Protein AF-A0A939NT73-F1 (afdb_monomer_lite)

Structure (mmCIF, N/CA/C/O backbone):
data_AF-A0A939NT73-F1
#
_entry.id   AF-A0A939NT73-F1
#
loop_
_atom_site.group_PDB
_atom_site.id
_atom_site.type_symbol
_atom_site.label_atom_id
_atom_site.label_alt_id
_atom_site.label_comp_id
_atom_site.label_asym_id
_atom_site.label_entity_id
_atom_site.label_seq_id
_atom_site.pdbx_PDB_ins_code
_atom_site.Cartn_x
_atom_site.Cartn_y
_atom_site.Cartn_z
_atom_site.occupancy
_atom_site.B_iso_or_equiv
_atom_site.auth_seq_id
_atom_site.auth_comp_id
_atom_site.auth_asym_id
_atom_site.auth_atom_id
_atom_site.pdbx_PDB_model_num
ATOM 1 N N . MET A 1 1 ? 10.722 25.641 -11.941 1.00 41.91 1 MET A N 1
ATOM 2 C CA . MET A 1 1 ? 11.714 24.545 -11.923 1.00 41.91 1 MET A CA 1
ATOM 3 C C . MET A 1 1 ? 11.060 23.355 -11.246 1.00 41.91 1 MET A C 1
ATOM 5 O O . MET A 1 1 ? 10.700 23.499 -10.085 1.00 41.91 1 MET A O 1
ATOM 9 N N . LEU A 1 2 ? 10.826 22.241 -11.954 1.00 50.62 2 LEU A N 1
ATOM 10 C CA . LEU A 1 2 ? 10.362 21.012 -11.298 1.00 50.62 2 LEU A CA 1
ATOM 11 C C . LEU A 1 2 ? 11.459 20.567 -10.326 1.00 50.62 2 LEU A C 1
ATOM 13 O O . LEU A 1 2 ? 12.596 20.341 -10.741 1.00 50.62 2 LEU A O 1
ATOM 17 N N . GLN A 1 3 ? 11.136 20.526 -9.035 1.00 51.28 3 GLN A N 1
ATOM 18 C CA . GLN A 1 3 ? 12.054 20.030 -8.022 1.00 51.28 3 GLN A CA 1
ATOM 19 C C . GLN A 1 3 ? 12.369 18.561 -8.312 1.00 51.28 3 GLN A C 1
ATOM 21 O O . GLN A 1 3 ? 11.485 17.784 -8.667 1.00 51.28 3 GLN A O 1
ATOM 26 N N . LYS A 1 4 ? 13.652 18.208 -8.220 1.00 56.28 4 LYS A N 1
ATOM 27 C CA . LYS A 1 4 ? 14.146 16.840 -8.390 1.00 56.28 4 LYS A CA 1
ATOM 28 C C . LYS A 1 4 ? 13.360 15.933 -7.437 1.00 56.28 4 LYS A C 1
ATOM 30 O O . LYS A 1 4 ? 13.338 16.207 -6.238 1.00 56.28 4 LYS A O 1
ATOM 35 N N . PHE A 1 5 ? 12.721 14.885 -7.952 1.00 57.56 5 PHE A N 1
ATOM 36 C CA . PHE A 1 5 ? 12.140 13.853 -7.096 1.00 57.56 5 PHE A CA 1
ATOM 37 C C . PHE A 1 5 ? 13.264 13.293 -6.211 1.00 57.56 5 PHE A C 1
ATOM 39 O O . PHE A 1 5 ? 14.308 12.898 -6.725 1.00 57.56 5 PHE A O 1
ATOM 46 N N . MET A 1 6 ? 13.085 13.325 -4.886 1.00 64.88 6 MET A N 1
ATOM 47 C CA . MET A 1 6 ? 14.094 12.834 -3.931 1.00 64.88 6 MET A CA 1
ATOM 48 C C . MET A 1 6 ? 14.217 11.303 -3.924 1.00 64.88 6 MET A C 1
ATOM 50 O O . MET A 1 6 ? 15.037 10.760 -3.192 1.00 64.88 6 MET A O 1
ATOM 54 N N . CYS A 1 7 ? 13.405 10.619 -4.725 1.00 70.88 7 CYS A N 1
ATOM 55 C CA . CYS A 1 7 ? 13.335 9.172 -4.802 1.00 70.88 7 CYS A CA 1
ATOM 56 C C . CYS A 1 7 ? 14.226 8.652 -5.935 1.00 70.88 7 CYS A C 1
ATOM 58 O O . CYS A 1 7 ? 14.217 9.186 -7.049 1.00 70.88 7 CYS A O 1
ATOM 60 N N . SER A 1 8 ? 14.981 7.595 -5.657 1.00 85.69 8 SER A N 1
ATOM 61 C CA . SER A 1 8 ? 15.672 6.804 -6.670 1.00 85.69 8 SER A CA 1
ATOM 62 C C . SER A 1 8 ? 14.665 6.010 -7.503 1.00 85.69 8 SER A C 1
ATOM 64 O O . SER A 1 8 ? 13.607 5.612 -7.020 1.00 85.69 8 SER A O 1
ATOM 66 N N . MET A 1 9 ? 15.021 5.696 -8.750 1.00 86.81 9 MET A N 1
ATOM 67 C CA . MET A 1 9 ? 14.208 4.819 -9.605 1.00 86.81 9 MET A CA 1
ATOM 68 C C . MET A 1 9 ? 14.085 3.392 -9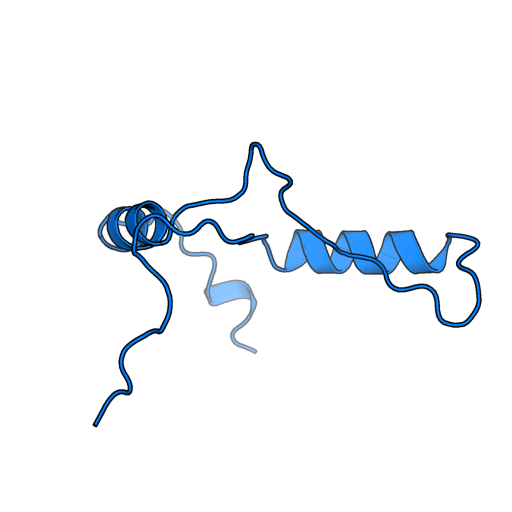.045 1.00 86.81 9 MET A C 1
ATOM 70 O O . MET A 1 9 ? 13.156 2.670 -9.407 1.00 86.81 9 MET A O 1
ATOM 74 N N . GLU A 1 10 ? 14.995 3.013 -8.146 1.00 89.25 10 GLU A N 1
ATOM 75 C CA . GLU A 1 10 ? 15.005 1.724 -7.452 1.00 89.25 10 GLU A CA 1
ATOM 76 C C . GLU A 1 10 ? 14.189 1.713 -6.153 1.00 89.25 10 GLU A C 1
ATOM 78 O O . GLU A 1 10 ? 13.948 0.632 -5.609 1.00 89.25 10 GLU A O 1
ATOM 83 N N . ASP A 1 11 ? 13.752 2.881 -5.669 1.00 89.38 11 ASP A N 1
ATOM 84 C CA . ASP A 1 11 ? 12.943 2.968 -4.456 1.00 89.38 11 ASP A CA 1
ATOM 85 C C . ASP A 1 11 ? 11.574 2.332 -4.700 1.00 89.38 11 ASP A C 1
ATOM 87 O O . ASP A 1 11 ? 10.969 2.493 -5.767 1.00 89.38 11 ASP A O 1
ATOM 91 N N . ARG A 1 12 ? 11.095 1.594 -3.694 1.00 89.50 12 ARG A N 1
ATOM 92 C CA . ARG A 1 12 ? 9.807 0.899 -3.728 1.00 89.50 12 ARG A CA 1
ATOM 93 C C . ARG A 1 12 ? 8.732 1.759 -3.084 1.00 89.50 12 ARG A C 1
ATOM 95 O O . ARG A 1 12 ? 8.959 2.354 -2.033 1.00 89.50 12 ARG A O 1
ATOM 102 N N . ILE A 1 13 ? 7.562 1.779 -3.704 1.00 89.81 13 ILE A N 1
ATOM 103 C CA . ILE A 1 13 ? 6.365 2.430 -3.185 1.00 89.81 13 ILE A CA 1
ATOM 104 C C . ILE A 1 13 ? 5.153 1.518 -3.317 1.00 89.81 13 ILE A C 1
ATOM 106 O O . ILE A 1 13 ? 5.064 0.690 -4.228 1.00 89.81 13 ILE A O 1
ATOM 110 N N . ASP A 1 14 ? 4.196 1.708 -2.419 1.00 90.81 14 ASP A N 1
ATOM 111 C CA . ASP A 1 14 ? 2.889 1.082 -2.532 1.00 90.81 14 ASP A CA 1
ATOM 112 C C . ASP A 1 14 ? 1.996 1.897 -3.459 1.00 90.81 14 ASP A C 1
ATOM 114 O O . ASP A 1 14 ? 1.622 3.033 -3.169 1.00 90.81 14 ASP A O 1
ATOM 118 N N . VAL A 1 15 ? 1.636 1.290 -4.588 1.00 89.19 15 VAL A N 1
ATOM 119 C CA . VAL A 1 15 ? 0.604 1.803 -5.486 1.00 89.19 15 VAL A CA 1
ATOM 120 C C . VAL A 1 15 ? -0.552 0.819 -5.457 1.00 89.19 15 VAL A C 1
ATOM 122 O O . VAL A 1 15 ? -0.502 -0.230 -6.096 1.00 89.19 15 VAL A O 1
ATOM 125 N N . ILE A 1 16 ? -1.593 1.162 -4.706 1.00 90.44 16 ILE A N 1
ATOM 126 C CA . ILE A 1 16 ? -2.804 0.350 -4.574 1.00 90.44 16 ILE A CA 1
ATOM 127 C C . ILE A 1 16 ? -3.972 0.966 -5.359 1.00 90.44 16 ILE A C 1
ATOM 129 O O . ILE A 1 16 ? -4.039 2.191 -5.494 1.00 90.44 16 ILE A O 1
ATOM 133 N N . PRO A 1 17 ? -4.912 0.158 -5.884 1.00 90.88 17 PRO A N 1
ATOM 134 C CA . PRO A 1 17 ? -6.145 0.676 -6.468 1.00 90.88 17 PRO A CA 1
ATOM 135 C C . PRO A 1 17 ? -6.979 1.452 -5.443 1.00 90.88 17 PRO A C 1
ATOM 137 O O . PRO A 1 17 ? -7.060 1.068 -4.277 1.00 90.88 17 PRO A O 1
ATOM 140 N N . VAL A 1 18 ? -7.647 2.514 -5.898 1.00 91.69 18 VAL A N 1
ATOM 141 C CA . VAL A 1 18 ? -8.506 3.340 -5.034 1.00 91.69 18 VAL A CA 1
ATOM 142 C C . VAL A 1 18 ? -9.662 2.539 -4.430 1.00 91.69 18 VAL A C 1
ATOM 144 O O . VAL A 1 18 ? -9.920 2.670 -3.238 1.00 91.69 18 VAL A O 1
ATOM 147 N N . ASP A 1 19 ? -10.282 1.647 -5.207 1.00 93.50 19 ASP A N 1
ATOM 148 C CA . ASP A 1 19 ? -11.383 0.800 -4.732 1.00 93.50 19 ASP A CA 1
ATOM 149 C C . ASP A 1 19 ? -10.921 -0.163 -3.630 1.00 93.50 19 ASP A C 1
ATOM 151 O O . ASP A 1 19 ? -11.590 -0.306 -2.614 1.00 93.50 19 ASP A O 1
ATOM 155 N N . TYR A 1 20 ? -9.720 -0.737 -3.767 1.00 93.94 20 TYR A N 1
ATOM 156 C CA . TYR A 1 20 ? -9.131 -1.580 -2.722 1.00 93.94 20 TYR A CA 1
ATOM 157 C C . TYR A 1 20 ? -8.911 -0.801 -1.416 1.00 93.94 20 TYR A C 1
ATOM 159 O O . TYR A 1 20 ? -9.175 -1.314 -0.330 1.00 93.94 20 TYR A O 1
ATOM 167 N N . CYS A 1 21 ? -8.458 0.453 -1.510 1.00 94.62 21 CYS A N 1
ATOM 168 C CA . CYS A 1 21 ? -8.321 1.317 -0.340 1.00 94.62 21 CYS A CA 1
ATOM 169 C C . CYS A 1 21 ? -9.686 1.611 0.307 1.00 94.62 21 CYS A C 1
ATOM 171 O O . CYS A 1 21 ? -9.813 1.538 1.529 1.00 94.62 21 CYS A O 1
ATOM 173 N N . ALA A 1 22 ? -10.718 1.886 -0.498 1.00 95.50 22 ALA A N 1
ATOM 174 C CA . ALA A 1 22 ? -12.075 2.115 -0.004 1.00 95.50 22 ALA A CA 1
ATOM 175 C C . ALA A 1 22 ? -12.640 0.884 0.725 1.00 95.50 22 ALA A C 1
ATOM 177 O O . ALA A 1 22 ? -13.166 1.018 1.831 1.00 95.50 22 ALA A O 1
ATOM 178 N N . ASP A 1 23 ? -12.464 -0.312 0.160 1.00 95.50 23 ASP A N 1
ATOM 179 C CA . ASP A 1 23 ? -12.888 -1.568 0.784 1.00 95.50 23 ASP A CA 1
ATOM 180 C C . ASP A 1 23 ? -12.173 -1.803 2.123 1.00 95.50 23 ASP A C 1
ATOM 182 O O . ASP A 1 23 ? -12.814 -2.118 3.128 1.00 95.50 23 ASP A O 1
ATOM 186 N N . ALA A 1 24 ? -10.855 -1.582 2.177 1.00 94.69 24 ALA A N 1
ATOM 187 C CA . ALA A 1 24 ? -10.083 -1.708 3.411 1.00 94.69 24 ALA A CA 1
ATOM 188 C C . ALA A 1 24 ? -10.562 -0.725 4.496 1.00 94.69 24 ALA A C 1
ATOM 190 O O . ALA A 1 24 ? -10.708 -1.112 5.656 1.00 94.69 24 ALA A O 1
ATOM 191 N N . LEU A 1 25 ? -10.877 0.522 4.130 1.00 94.94 25 LEU A N 1
ATOM 192 C CA . LEU A 1 25 ? -11.452 1.499 5.060 1.00 94.94 25 LEU A CA 1
ATOM 193 C C . LEU A 1 25 ? -12.808 1.037 5.608 1.00 94.94 25 LEU A C 1
ATOM 195 O O . LEU A 1 25 ? -13.038 1.133 6.813 1.00 94.94 25 LEU A O 1
ATOM 199 N N . LEU A 1 26 ? -13.684 0.487 4.762 1.00 95.69 26 LEU A N 1
ATOM 200 C CA . LEU A 1 26 ? -14.969 -0.067 5.201 1.00 95.69 26 LEU A CA 1
ATOM 201 C C . LEU A 1 26 ? -14.793 -1.256 6.156 1.00 95.69 26 LEU A C 1
ATOM 203 O O . LEU A 1 26 ? -15.528 -1.374 7.138 1.00 95.69 26 LEU A O 1
ATOM 207 N N . MET A 1 27 ? -13.806 -2.122 5.910 1.00 94.62 27 MET A N 1
ATOM 208 C CA . MET A 1 27 ? -13.486 -3.233 6.811 1.00 94.62 27 MET A CA 1
ATOM 209 C C . MET A 1 27 ? -13.022 -2.737 8.186 1.00 94.62 27 MET A C 1
ATOM 211 O O . MET A 1 27 ? -13.448 -3.294 9.201 1.00 94.62 27 MET A O 1
ATOM 215 N N . LEU A 1 28 ? -12.200 -1.682 8.229 1.00 94.75 28 LEU A N 1
ATOM 216 C CA . LEU A 1 28 ? -11.666 -1.108 9.470 1.00 94.75 28 LEU A CA 1
ATOM 217 C C . LEU A 1 28 ? -12.751 -0.535 10.388 1.00 94.75 28 LEU A C 1
ATOM 219 O O . LEU A 1 28 ? -12.598 -0.607 11.604 1.00 94.75 28 LEU A O 1
ATOM 223 N N . LEU A 1 29 ? -13.872 -0.051 9.843 1.00 93.06 29 LEU A N 1
ATOM 224 C CA . LEU A 1 29 ? -15.009 0.428 10.646 1.00 93.06 29 LEU A CA 1
ATOM 225 C C . LEU A 1 29 ? -15.604 -0.653 11.561 1.00 93.06 29 LEU A C 1
ATOM 227 O O . LEU A 1 29 ? -16.245 -0.326 12.557 1.00 93.06 29 LEU A O 1
ATOM 231 N N . ASN A 1 30 ? -15.403 -1.930 11.225 1.00 93.56 30 ASN A N 1
ATOM 232 C CA . ASN A 1 30 ? -15.908 -3.067 11.993 1.00 93.56 30 ASN A CA 1
ATOM 233 C C . ASN A 1 30 ? -14.836 -3.715 12.884 1.00 93.56 30 ASN A C 1
ATOM 235 O O . ASN A 1 30 ? -15.112 -4.730 13.524 1.00 93.56 30 ASN A O 1
ATOM 239 N N . GLN A 1 31 ? -13.616 -3.172 12.912 1.00 93.81 31 GLN A N 1
ATOM 240 C CA . GLN A 1 31 ? -12.525 -3.698 13.730 1.00 93.81 31 GLN A CA 1
ATOM 241 C C . GLN A 1 31 ? -12.452 -2.979 15.084 1.00 93.81 31 GLN A C 1
ATOM 243 O O . GLN A 1 31 ? -12.725 -1.779 15.163 1.00 93.81 31 GLN A O 1
ATOM 248 N N . PRO A 1 32 ? -12.055 -3.677 16.161 1.00 93.06 32 PRO A N 1
ATOM 249 C CA . PRO A 1 32 ? -11.864 -3.069 17.472 1.00 93.06 32 PRO A CA 1
ATOM 250 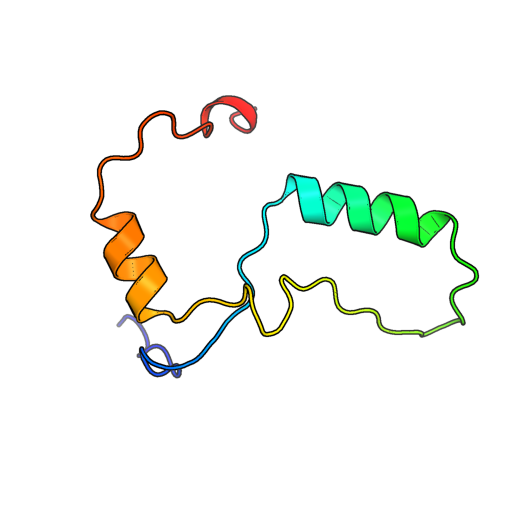C C . PRO A 1 32 ? -10.533 -2.298 17.525 1.00 93.06 32 PRO A C 1
ATOM 252 O O . PRO A 1 32 ? -9.596 -2.719 18.199 1.00 93.06 32 PRO A O 1
ATOM 255 N N . LEU A 1 33 ? -10.443 -1.184 16.795 1.00 91.81 33 LEU A N 1
ATOM 256 C CA . LEU A 1 33 ? -9.255 -0.328 16.778 1.00 91.81 33 LEU A CA 1
ATOM 257 C C . LEU A 1 33 ? -9.147 0.471 18.079 1.00 91.81 33 LEU A C 1
ATOM 259 O O . LEU A 1 33 ? -10.123 1.063 18.553 1.00 91.81 33 LEU A O 1
ATOM 263 N N . ALA A 1 34 ? -7.948 0.514 18.653 1.00 93.12 34 ALA A N 1
ATOM 264 C CA . ALA A 1 34 ? -7.679 1.336 19.820 1.00 93.12 34 ALA A CA 1
ATOM 265 C C . ALA A 1 34 ? -7.694 2.828 19.449 1.00 93.12 34 ALA A C 1
ATOM 267 O O . ALA A 1 34 ? -7.344 3.236 18.339 1.00 93.12 34 ALA A O 1
ATOM 268 N N . HIS A 1 35 ? -8.073 3.684 20.400 1.00 91.38 35 HIS A N 1
ATOM 269 C CA . HIS A 1 35 ? -8.033 5.126 20.175 1.00 91.38 35 HIS A CA 1
ATOM 270 C C . HIS A 1 35 ? -6.597 5.583 19.871 1.00 91.38 35 HIS A C 1
ATOM 272 O O . HIS A 1 35 ? -5.698 5.421 20.698 1.00 91.38 35 HIS A O 1
ATOM 278 N N . GLY A 1 36 ? -6.406 6.225 18.716 1.00 91.19 36 GLY A N 1
ATOM 279 C CA . GLY A 1 36 ? -5.099 6.703 18.260 1.00 91.19 36 GLY A CA 1
ATOM 280 C C . GLY A 1 36 ? -4.250 5.645 17.553 1.00 91.19 36 GLY A C 1
ATOM 281 O O . GLY A 1 36 ? -3.093 5.917 17.245 1.00 91.19 36 GLY A O 1
ATOM 282 N N . GLU A 1 37 ? -4.801 4.460 17.287 1.00 93.94 37 GLU A N 1
ATOM 283 C CA . GLU A 1 37 ? -4.141 3.445 16.472 1.00 93.94 37 GLU A CA 1
ATOM 284 C C . GLU A 1 37 ? -3.950 3.938 15.029 1.00 93.94 37 GLU A C 1
ATOM 286 O O . GLU A 1 37 ? -4.858 4.504 14.416 1.00 93.94 37 GLU A O 1
ATOM 291 N N . VAL A 1 38 ? -2.744 3.734 14.492 1.00 94.00 38 VAL A N 1
ATOM 292 C CA . VAL A 1 38 ? -2.379 4.098 13.119 1.00 94.00 38 VAL A CA 1
ATOM 293 C C . VAL A 1 38 ? -2.254 2.820 12.305 1.00 94.00 38 VAL A C 1
ATOM 295 O O . VAL A 1 38 ? -1.454 1.946 12.632 1.00 94.00 38 VAL A O 1
ATOM 298 N N . VAL A 1 39 ? -3.028 2.731 11.226 1.00 93.19 39 VAL A N 1
ATOM 299 C CA . VAL A 1 39 ? -3.061 1.569 10.334 1.00 93.19 39 VAL A CA 1
ATOM 300 C C . VAL A 1 39 ? -2.486 1.953 8.975 1.00 93.19 39 VAL A C 1
ATOM 302 O O . VAL A 1 39 ? -2.798 3.014 8.435 1.00 93.19 39 VAL A O 1
ATOM 305 N N . HIS A 1 40 ? -1.664 1.074 8.400 1.00 92.75 40 HIS A N 1
ATOM 306 C CA . HIS A 1 40 ? -1.158 1.215 7.037 1.00 92.75 40 HIS A CA 1
ATOM 307 C C . HIS A 1 40 ? -1.910 0.280 6.088 1.00 92.75 40 HIS A C 1
ATOM 309 O O . HIS A 1 40 ? -1.896 -0.936 6.262 1.00 92.75 40 HIS A O 1
ATOM 315 N N . ILE A 1 41 ? -2.534 0.853 5.060 1.00 93.94 41 ILE A N 1
ATOM 316 C CA . ILE A 1 41 ? -3.098 0.102 3.935 1.00 93.94 41 ILE A CA 1
ATOM 317 C C . ILE A 1 41 ? -2.028 0.077 2.841 1.00 93.94 41 ILE A C 1
ATOM 319 O O . ILE A 1 41 ? -1.597 1.125 2.365 1.00 93.94 41 ILE A O 1
ATOM 323 N N . SER A 1 42 ? -1.575 -1.118 2.477 1.00 92.94 42 SER A N 1
ATOM 324 C CA . SER A 1 42 ? -0.381 -1.341 1.657 1.00 92.94 42 SER A CA 1
ATOM 325 C C . SER A 1 42 ? -0.637 -2.443 0.622 1.00 92.94 42 SER A C 1
ATOM 327 O O . SER A 1 42 ? -1.554 -3.252 0.788 1.00 92.94 42 SER A O 1
ATOM 329 N N . ALA A 1 43 ? 0.168 -2.478 -0.446 1.00 90.38 43 ALA A N 1
ATOM 330 C CA . ALA A 1 43 ? 0.213 -3.612 -1.372 1.00 90.38 43 ALA A CA 1
ATOM 331 C C . ALA A 1 43 ? 1.029 -4.789 -0.788 1.00 90.38 43 ALA A C 1
ATOM 333 O O . ALA A 1 43 ? 0.935 -5.923 -1.265 1.00 90.38 43 ALA A O 1
ATOM 334 N N . GLY A 1 44 ? 1.816 -4.524 0.259 1.00 88.56 44 GLY A N 1
ATOM 335 C CA . GLY A 1 44 ? 2.764 -5.448 0.867 1.00 88.56 44 GLY A CA 1
ATOM 336 C C . GLY A 1 44 ? 4.107 -5.465 0.137 1.00 88.56 44 GLY A C 1
ATOM 337 O O . GLY A 1 44 ? 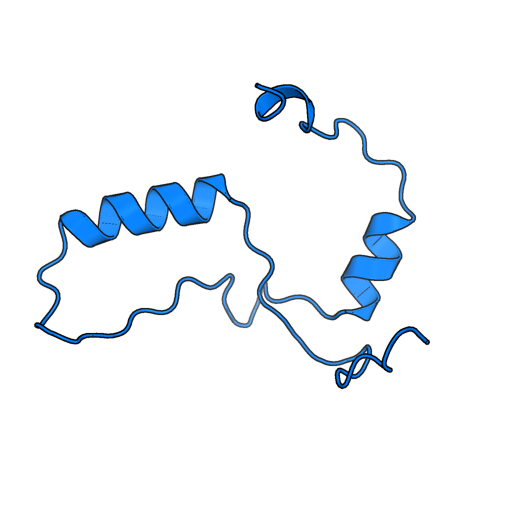4.236 -5.016 -1.002 1.00 88.56 44 GLY A O 1
ATOM 338 N N . GLU A 1 45 ? 5.134 -6.023 0.781 1.00 83.06 45 GLU A N 1
ATOM 339 C CA . GLU A 1 45 ? 6.496 -6.049 0.230 1.00 83.06 45 GLU A CA 1
ATOM 340 C C . GLU A 1 45 ? 6.563 -6.716 -1.150 1.00 83.06 45 GLU A C 1
ATOM 342 O O . GLU A 1 45 ? 7.230 -6.195 -2.048 1.00 83.06 45 GLU A O 1
ATOM 347 N N . GLU A 1 46 ? 5.813 -7.805 -1.346 1.00 83.62 46 GLU A N 1
ATOM 348 C CA . GLU A 1 46 ? 5.781 -8.574 -2.595 1.00 83.62 46 GLU A CA 1
ATOM 349 C C . GLU A 1 46 ? 5.134 -7.815 -3.761 1.00 83.62 46 GLU A C 1
ATOM 351 O O . GLU A 1 46 ? 5.544 -8.002 -4.906 1.00 83.62 46 GLU A O 1
ATOM 356 N N . ASN A 1 47 ? 4.166 -6.931 -3.487 1.00 85.62 47 ASN A N 1
ATOM 357 C CA . ASN A 1 47 ? 3.415 -6.218 -4.530 1.00 85.62 47 ASN A CA 1
ATOM 358 C C . ASN A 1 47 ? 3.702 -4.714 -4.583 1.00 85.62 47 ASN A C 1
ATOM 360 O O . ASN A 1 47 ? 3.175 -4.024 -5.457 1.00 85.62 47 ASN A O 1
ATOM 364 N N . SER A 1 48 ? 4.551 -4.200 -3.692 1.00 89.31 48 SER A N 1
ATOM 365 C CA . SER A 1 48 ? 5.133 -2.869 -3.849 1.00 89.31 48 SER A CA 1
ATOM 366 C C . SER A 1 48 ? 5.929 -2.799 -5.158 1.00 89.31 48 SER A C 1
ATOM 368 O O . SER A 1 48 ? 6.460 -3.797 -5.659 1.00 89.31 48 SER A O 1
ATOM 370 N N . VAL A 1 49 ? 5.995 -1.618 -5.760 1.00 89.56 49 VAL A N 1
ATOM 371 C CA . VAL A 1 49 ? 6.575 -1.427 -7.096 1.00 89.56 49 VAL A CA 1
ATOM 372 C C . VAL A 1 49 ? 7.688 -0.404 -7.052 1.00 89.56 49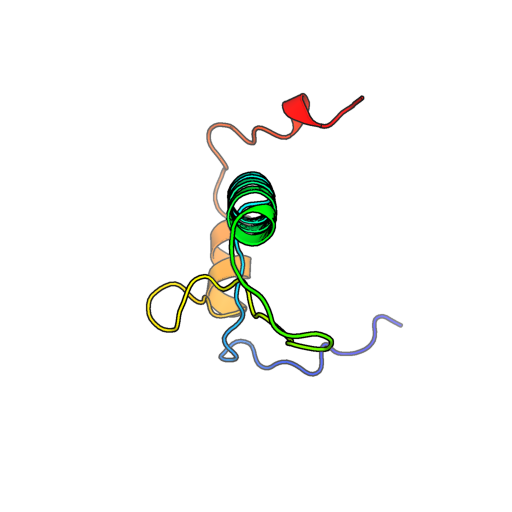 VAL A C 1
ATOM 374 O O . VAL A 1 49 ? 7.661 0.527 -6.249 1.00 89.56 49 VAL A O 1
ATOM 377 N N . LYS A 1 50 ? 8.676 -0.560 -7.930 1.00 91.19 50 LYS A N 1
ATOM 378 C CA . LYS A 1 50 ? 9.716 0.458 -8.101 1.00 91.19 50 LYS A CA 1
ATOM 379 C C . LYS A 1 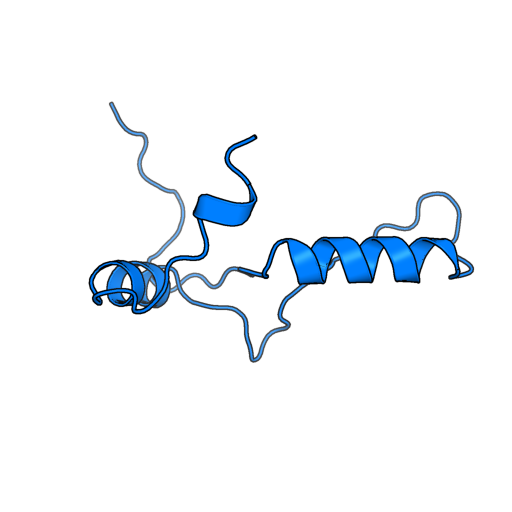50 ? 9.213 1.599 -8.974 1.00 91.19 50 LYS A C 1
ATOM 381 O O . LYS A 1 50 ? 8.447 1.374 -9.916 1.00 91.19 50 LYS A O 1
ATOM 386 N N . PHE A 1 51 ? 9.720 2.809 -8.756 1.00 88.62 51 PHE A N 1
ATOM 387 C CA . PHE A 1 51 ? 9.429 3.937 -9.650 1.00 88.62 51 PHE A CA 1
ATOM 388 C C . PHE A 1 51 ? 9.777 3.632 -11.119 1.00 88.62 51 PHE A C 1
ATOM 390 O O . PHE A 1 51 ? 8.997 3.963 -12.014 1.00 88.62 51 PHE A O 1
ATOM 397 N N . ALA A 1 52 ? 10.876 2.909 -11.373 1.00 88.56 52 ALA A N 1
ATOM 398 C CA . ALA A 1 52 ? 11.254 2.456 -12.716 1.00 88.56 52 ALA A CA 1
ATOM 399 C C . ALA A 1 52 ? 10.186 1.587 -13.406 1.00 88.56 52 ALA A C 1
ATOM 401 O O . ALA A 1 52 ? 10.018 1.632 -14.627 1.00 88.56 52 ALA A O 1
ATOM 402 N N . GLU A 1 53 ? 9.469 0.770 -12.636 1.00 87.19 53 GLU A N 1
ATOM 403 C CA . GLU A 1 53 ? 8.451 -0.144 -13.156 1.00 87.19 53 GLU A CA 1
ATOM 404 C C . GLU A 1 53 ? 7.165 0.603 -13.508 1.00 87.19 53 GLU A C 1
ATOM 406 O O . GLU A 1 53 ? 6.533 0.294 -14.523 1.00 87.19 53 GLU A O 1
ATOM 411 N N . ILE A 1 54 ? 6.807 1.615 -12.711 1.00 84.69 54 ILE A N 1
ATOM 412 C CA . ILE A 1 54 ? 5.670 2.502 -12.979 1.00 84.69 54 ILE A CA 1
ATOM 413 C C . ILE A 1 54 ? 5.901 3.263 -14.282 1.00 84.69 54 ILE A C 1
ATOM 415 O O . ILE A 1 54 ? 5.029 3.248 -15.152 1.00 84.69 54 ILE A O 1
ATOM 419 N N . ASP A 1 55 ? 7.078 3.870 -14.439 1.00 81.44 55 ASP A N 1
ATOM 420 C CA . ASP A 1 55 ? 7.454 4.613 -15.645 1.00 81.44 55 ASP A CA 1
ATOM 421 C C . ASP A 1 55 ? 7.367 3.724 -16.898 1.00 81.44 55 ASP A C 1
ATOM 423 O O . ASP A 1 55 ? 6.658 4.029 -17.863 1.00 81.44 55 ASP A O 1
ATOM 427 N N . ARG A 1 56 ? 7.950 2.519 -16.830 1.00 82.44 56 ARG A N 1
ATOM 428 C CA . ARG A 1 56 ? 7.879 1.530 -17.916 1.00 82.44 56 ARG A CA 1
ATOM 429 C C . ARG A 1 56 ? 6.443 1.096 -18.231 1.00 82.44 56 ARG A C 1
ATOM 431 O O . ARG A 1 56 ? 6.127 0.819 -19.390 1.00 82.44 56 ARG A O 1
ATOM 438 N N . ARG A 1 57 ? 5.572 0.991 -17.224 1.00 78.44 57 ARG A N 1
ATOM 439 C CA . ARG A 1 57 ? 4.168 0.588 -17.403 1.00 78.44 57 ARG A CA 1
ATOM 440 C C . ARG A 1 57 ? 3.296 1.725 -17.924 1.00 78.44 57 ARG A C 1
ATOM 442 O O . ARG A 1 57 ? 2.302 1.437 -18.587 1.00 78.44 57 ARG A O 1
ATOM 449 N N . TRP A 1 58 ? 3.668 2.979 -17.674 1.00 68.12 58 TRP A N 1
ATOM 450 C CA . TRP A 1 58 ? 3.016 4.144 -18.268 1.00 68.12 58 TRP A CA 1
ATOM 451 C C . TRP A 1 58 ? 3.201 4.137 -19.789 1.00 68.12 58 TRP A C 1
ATOM 453 O O . TRP A 1 58 ? 2.233 4.281 -20.526 1.00 68.12 58 TRP A O 1
ATOM 463 N N . LEU A 1 59 ? 4.411 3.839 -20.270 1.00 61.19 59 LEU A N 1
ATOM 464 C CA . LEU A 1 59 ? 4.741 3.793 -21.703 1.00 61.19 59 LEU A CA 1
ATOM 465 C C . LEU A 1 59 ? 4.050 2.659 -22.491 1.00 61.19 59 LEU A C 1
ATOM 467 O O . LEU A 1 59 ? 4.144 2.621 -23.718 1.00 61.19 59 LEU A O 1
ATOM 471 N N . ARG A 1 60 ? 3.361 1.722 -21.823 1.00 59.03 60 ARG A N 1
ATOM 472 C CA . ARG A 1 60 ? 2.590 0.664 -22.493 1.00 59.03 60 ARG A CA 1
ATOM 473 C C . ARG A 1 60 ? 1.173 1.151 -22.824 1.00 59.03 60 ARG A C 1
ATOM 475 O O . ARG A 1 60 ? 0.516 1.710 -21.946 1.00 59.03 60 ARG A O 1
ATOM 482 N N . PRO A 1 61 ? 0.642 0.862 -24.030 1.00 54.1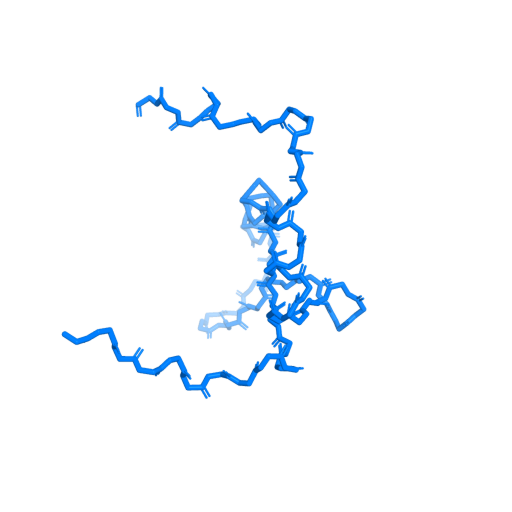2 61 PRO A N 1
ATOM 483 C CA . PRO A 1 61 ? -0.757 1.127 -24.349 1.00 54.12 61 PRO A CA 1
ATOM 484 C C . PRO A 1 61 ? -1.664 0.442 -23.322 1.00 54.12 61 PRO A C 1
ATOM 486 O O . PRO A 1 61 ? -1.634 -0.781 -23.167 1.00 54.12 61 PRO A O 1
ATOM 489 N N . ARG A 1 62 ? -2.452 1.228 -22.585 1.00 59.41 62 ARG A N 1
ATOM 490 C CA . ARG A 1 62 ? -3.435 0.691 -21.641 1.00 59.41 62 ARG A CA 1
ATOM 491 C C . ARG A 1 62 ? -4.655 0.223 -22.431 1.00 59.41 62 ARG A C 1
ATOM 493 O O . ARG A 1 62 ? -5.409 1.047 -22.939 1.00 59.41 62 ARG A O 1
ATOM 500 N N . ALA A 1 63 ? -4.873 -1.087 -22.521 1.00 49.97 63 ALA A N 1
ATOM 501 C CA . ALA A 1 63 ? -6.177 -1.614 -22.908 1.00 49.97 63 ALA A CA 1
ATOM 502 C C . ALA A 1 63 ? -7.152 -1.357 -21.745 1.00 49.97 63 ALA A C 1
ATOM 504 O O . ALA A 1 63 ? -7.022 -1.970 -20.690 1.00 49.97 63 ALA A O 1
ATOM 505 N N . GLY A 1 64 ? -8.073 -0.404 -21.916 1.00 55.00 64 GLY A N 1
ATOM 506 C CA . GLY A 1 64 ? -9.108 -0.096 -20.925 1.00 55.00 64 GLY A CA 1
ATOM 507 C C . GLY A 1 64 ? -8.600 0.704 -19.724 1.00 55.00 64 GLY A C 1
ATOM 508 O O . GLY A 1 64 ? -8.574 0.214 -18.598 1.00 55.00 64 GLY A O 1
ATOM 509 N N . ALA A 1 65 ? -8.220 1.965 -19.930 1.00 47.75 65 ALA A N 1
ATOM 510 C CA . ALA A 1 65 ? -8.147 2.901 -18.814 1.00 47.75 65 ALA A CA 1
ATOM 511 C C . ALA A 1 65 ? -9.585 3.207 -18.360 1.00 47.75 65 ALA A C 1
ATOM 513 O O . ALA A 1 65 ? -10.289 3.961 -19.020 1.00 47.75 65 ALA A O 1
ATOM 514 N N . GLY A 1 66 ? -10.028 2.620 -17.245 1.00 49.66 66 GLY A N 1
ATOM 515 C CA . GLY A 1 66 ? -11.333 2.876 -16.613 1.00 49.66 66 GLY A CA 1
ATOM 516 C C . GLY A 1 66 ? -11.505 4.292 -16.042 1.00 49.66 66 GLY A C 1
ATOM 517 O O . GLY A 1 66 ? -12.232 4.466 -15.070 1.00 49.66 66 GLY A O 1
ATOM 518 N N . GLY A 1 67 ? -10.826 5.290 -16.620 1.00 46.97 67 GLY A N 1
ATOM 519 C CA . GLY A 1 67 ? -10.877 6.694 -16.211 1.00 46.97 67 GLY A CA 1
ATOM 520 C C . GLY A 1 67 ? -12.253 7.339 -16.384 1.00 46.97 67 GLY A C 1
ATOM 521 O O . GLY A 1 67 ? -12.527 8.335 -15.729 1.00 46.97 67 GLY A O 1
ATOM 522 N N . ASP A 1 68 ? -13.142 6.731 -17.173 1.00 48.41 68 ASP A N 1
ATOM 523 C CA . ASP A 1 68 ? -14.528 7.191 -17.345 1.00 48.41 68 ASP A CA 1
ATOM 524 C C . ASP A 1 68 ? -15.407 6.997 -16.101 1.00 48.41 68 ASP A C 1
ATOM 526 O O . ASP A 1 68 ? -16.479 7.586 -16.008 1.00 48.41 68 ASP A O 1
ATOM 530 N N . LYS A 1 69 ? -14.989 6.183 -15.121 1.00 47.91 69 LYS A N 1
ATOM 531 C CA . LYS A 1 69 ? -15.831 5.879 -13.951 1.00 47.91 69 LYS A CA 1
ATOM 532 C C . LYS A 1 69 ? -15.800 6.941 -12.847 1.00 47.91 69 LYS A C 1
ATOM 534 O O . LYS A 1 69 ? -16.639 6.882 -11.956 1.00 47.91 69 LYS A O 1
ATOM 539 N N . TYR A 1 70 ? -14.868 7.894 -12.903 1.00 47.66 70 TYR A N 1
ATOM 540 C CA . TYR A 1 70 ? -14.699 8.939 -11.880 1.00 47.66 70 TYR A CA 1
ATOM 541 C C . TYR A 1 70 ? -14.710 10.358 -12.470 1.00 47.66 70 TYR A C 1
ATOM 543 O O . TYR A 1 70 ? -14.339 11.311 -11.792 1.00 47.66 70 TYR A O 1
ATOM 551 N N . ALA A 1 71 ? -15.125 10.503 -13.733 1.00 42.91 71 ALA A N 1
ATOM 552 C CA . ALA A 1 71 ? -15.426 11.789 -14.351 1.00 42.91 71 ALA A CA 1
ATOM 553 C C . ALA A 1 71 ? -16.893 12.157 -14.059 1.00 42.91 71 ALA A C 1
ATOM 555 O O . ALA A 1 71 ? -17.751 12.063 -14.935 1.00 42.91 71 ALA A O 1
ATOM 556 N N . GLN A 1 72 ? -17.193 12.503 -12.808 1.00 39.22 72 GLN A N 1
ATOM 557 C CA . GLN A 1 72 ? -18.443 13.167 -12.420 1.00 39.22 72 GLN A CA 1
ATOM 558 C C . GLN A 1 72 ? -18.124 14.452 -11.670 1.00 39.22 72 GLN A C 1
ATOM 560 O O . GLN A 1 72 ? -17.198 14.418 -10.830 1.00 39.22 72 GLN A O 1
#

Secondary structure (DSSP, 8-state):
-PPPPSS-TT-EE----HHHHHHHHHHHTTS-PPTT--------TTT-EEHHHHHHHHTS--TT-GGGGS--

InterPro domains:
  IPR036291 NAD(P)-binding domain superfamily [SSF51735] (10-58)

Radius of gyration: 16.27 Å; chains: 1; bounding box: 34×33×44 Å

Organism: Klebsiella pneumoniae (NCBI:txid573)

pLDDT: mean 79.12, std 18.07, range [39.22, 95.69]

Sequence (72 aa):
MLQKFMCSMEDRIDVIPVDYCADALLMLLNQPLAHGEVVHISAGEENSVKFAEIDRRWLRPRAGAGGDKYAQ

Foldseek 3Di:
DPPDDPDDQADWDFDDDPVQVVVVVVVVVPDPDDVPDDDDDGPDPVRTDGNVVVVVVVPDDDPDPVPVVPPD